Protein AF-A0A068UQM4-F1 (afdb_monomer_lite)

Sequence (85 aa):
MKNQLFTKTLNPGDVFVFPEGLIHFQFNFGKTNAVAFSAFGSQNPGVITIANAVFGSDPLISADVLAKAFQVDKKVIYLLEAQFS

Radius of gyration: 16.8 Å; chains: 1; bounding box: 33×33×38 Å

Structure (mmCIF, N/CA/C/O backbone):
data_AF-A0A068UQM4-F1
#
_entry.id   AF-A0A068UQM4-F1
#
loop_
_atom_site.group_PDB
_atom_site.id
_atom_site.type_symbol
_atom_site.label_atom_id
_atom_site.label_alt_id
_atom_site.label_comp_id
_atom_site.label_asym_id
_atom_site.label_entity_id
_atom_site.label_seq_id
_atom_site.pdbx_PDB_ins_code
_atom_site.Cartn_x
_atom_site.Cartn_y
_atom_site.Cartn_z
_atom_site.occupancy
_atom_site.B_iso_or_equiv
_atom_site.auth_seq_id
_atom_site.auth_comp_id
_atom_site.auth_asym_id
_atom_site.auth_atom_id
_atom_site.pdbx_PDB_model_num
ATOM 1 N N . MET A 1 1 ? -17.615 9.203 -9.940 1.00 57.38 1 MET A N 1
ATOM 2 C CA . MET A 1 1 ? -16.152 8.987 -10.010 1.00 57.38 1 MET A CA 1
ATOM 3 C C . MET A 1 1 ? -15.904 7.492 -10.141 1.00 57.38 1 MET A C 1
ATOM 5 O O . MET A 1 1 ? -16.581 6.739 -9.454 1.00 57.38 1 MET A O 1
ATOM 9 N N . LYS A 1 2 ? -15.042 7.051 -11.066 1.00 87.19 2 LYS A N 1
ATOM 10 C CA . LYS A 1 2 ? -14.759 5.626 -11.307 1.00 87.19 2 LYS A CA 1
ATOM 11 C C . LYS A 1 2 ? -13.367 5.306 -10.769 1.00 87.19 2 LYS A C 1
ATOM 13 O O . LYS A 1 2 ? -12.403 5.912 -11.219 1.00 87.19 2 LYS A O 1
ATOM 18 N N . ASN A 1 3 ? -13.269 4.348 -9.851 1.00 93.56 3 ASN A N 1
ATOM 19 C CA . ASN A 1 3 ? -11.984 3.820 -9.394 1.00 93.56 3 ASN A CA 1
ATOM 20 C C . ASN A 1 3 ? -11.463 2.862 -10.471 1.00 93.56 3 ASN A C 1
ATOM 22 O O . ASN A 1 3 ? -11.972 1.749 -10.610 1.00 93.56 3 ASN A O 1
ATOM 26 N N . GLN A 1 4 ? -10.51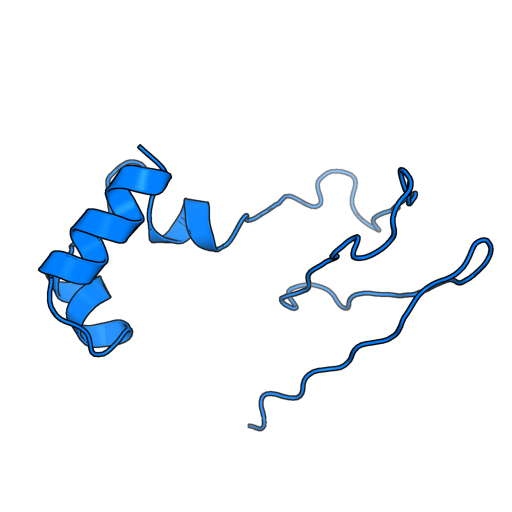9 3.324 -11.293 1.00 95.62 4 GLN A N 1
ATOM 27 C CA . GLN A 1 4 ? -9.950 2.539 -12.386 1.00 95.62 4 GLN A CA 1
ATOM 28 C C . GLN A 1 4 ? -8.554 2.041 -12.018 1.00 95.62 4 GLN A C 1
ATOM 30 O O . GLN A 1 4 ? -7.677 2.825 -11.671 1.00 95.62 4 GLN A O 1
ATOM 35 N N . LEU A 1 5 ? -8.358 0.730 -12.138 1.00 96.50 5 LEU A N 1
ATOM 36 C CA . LEU A 1 5 ? -7.069 0.081 -11.952 1.00 96.50 5 LEU A CA 1
ATOM 37 C C . LEU A 1 5 ? -6.303 0.033 -13.281 1.00 96.50 5 LEU A C 1
ATOM 39 O O . LEU A 1 5 ? -6.841 -0.420 -14.292 1.00 96.50 5 LEU A O 1
ATOM 43 N N . PHE A 1 6 ? -5.039 0.455 -13.253 1.00 96.44 6 PHE A N 1
ATOM 44 C CA . PHE A 1 6 ? -4.081 0.285 -14.344 1.00 96.44 6 PHE A CA 1
ATOM 45 C C . PHE A 1 6 ? -2.950 -0.628 -13.872 1.00 96.44 6 PHE A C 1
ATOM 47 O O . PHE A 1 6 ? -2.296 -0.339 -12.873 1.00 96.44 6 PHE A O 1
ATOM 54 N N . THR A 1 7 ? -2.715 -1.728 -14.586 1.00 97.00 7 THR A N 1
ATOM 55 C CA . THR A 1 7 ? -1.681 -2.718 -14.244 1.00 97.00 7 THR A CA 1
ATOM 56 C C . THR A 1 7 ? -0.936 -3.170 -15.486 1.00 97.00 7 THR A C 1
ATOM 58 O O . THR A 1 7 ? -1.546 -3.371 -16.537 1.00 97.00 7 THR A O 1
ATOM 61 N N . LYS A 1 8 ? 0.374 -3.389 -15.351 1.00 96.44 8 LYS A N 1
ATOM 62 C CA . LYS A 1 8 ? 1.230 -3.928 -16.409 1.00 96.44 8 LYS A CA 1
ATOM 63 C C . LYS A 1 8 ? 2.363 -4.751 -15.796 1.00 96.44 8 LYS A C 1
ATOM 65 O O . LYS A 1 8 ? 2.911 -4.370 -14.767 1.00 96.44 8 LYS A O 1
ATOM 70 N N . THR A 1 9 ? 2.731 -5.853 -16.446 1.00 96.81 9 THR A N 1
ATOM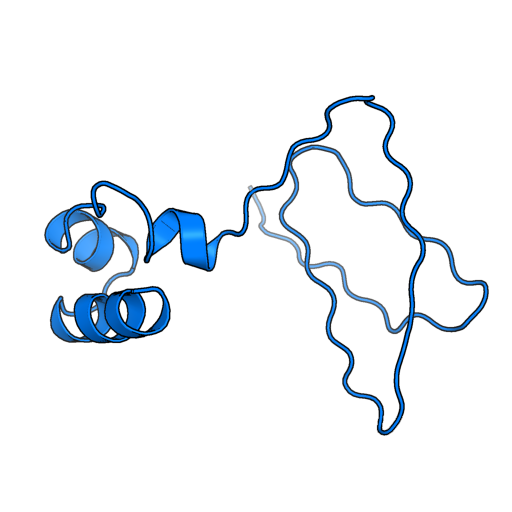 71 C CA . THR A 1 9 ? 3.988 -6.555 -16.160 1.00 96.81 9 THR A CA 1
ATOM 72 C C . THR A 1 9 ? 5.146 -5.751 -16.741 1.00 96.81 9 THR A C 1
ATOM 74 O O . THR A 1 9 ? 5.167 -5.492 -17.943 1.00 96.81 9 THR A O 1
ATOM 77 N N . LEU A 1 10 ? 6.080 -5.347 -15.883 1.00 96.75 10 LEU A N 1
ATOM 78 C CA . LEU A 1 10 ? 7.247 -4.554 -16.261 1.00 96.75 10 LEU A CA 1
ATOM 79 C C . LEU A 1 10 ? 8.466 -5.455 -16.456 1.00 96.75 10 LEU A C 1
ATOM 81 O O . LEU A 1 10 ? 8.703 -6.359 -15.654 1.00 96.75 10 LEU A O 1
ATOM 85 N N . ASN A 1 11 ? 9.239 -5.177 -17.500 1.00 95.56 11 ASN A N 1
ATOM 86 C CA . ASN A 1 11 ? 10.496 -5.848 -17.818 1.00 95.56 11 ASN A CA 1
ATOM 87 C C . ASN A 1 11 ? 11.677 -4.869 -17.695 1.00 95.56 11 ASN A C 1
ATOM 89 O O . ASN A 1 11 ? 11.468 -3.653 -17.668 1.00 95.56 11 ASN A O 1
ATOM 93 N N . PRO A 1 12 ? 12.929 -5.361 -17.634 1.00 96.62 12 PRO A N 1
ATOM 94 C CA . PRO A 1 12 ? 14.100 -4.490 -17.634 1.00 96.62 12 PRO A CA 1
ATOM 95 C C . PRO A 1 12 ? 14.075 -3.496 -18.806 1.00 96.62 12 PRO A C 1
ATOM 97 O O . PRO A 1 12 ? 13.940 -3.896 -19.959 1.00 96.62 12 PRO A O 1
ATOM 100 N N . GLY A 1 13 ? 14.204 -2.205 -18.495 1.00 97.06 13 GLY A N 1
ATOM 101 C CA . GLY A 1 13 ? 14.148 -1.107 -19.468 1.00 97.06 13 GLY A CA 1
ATOM 102 C C . GLY A 1 13 ? 12.777 -0.437 -19.616 1.00 97.06 13 GLY A C 1
ATOM 103 O O . GLY A 1 13 ? 12.717 0.669 -20.152 1.00 97.06 13 GLY A O 1
ATOM 104 N N . ASP A 1 14 ? 11.694 -1.040 -19.112 1.00 97.81 14 ASP A N 1
ATOM 105 C CA . ASP A 1 14 ? 10.384 -0.384 -19.083 1.00 97.81 14 ASP A CA 1
ATOM 106 C C . ASP A 1 14 ? 10.373 0.798 -18.099 1.00 97.81 14 ASP A C 1
ATOM 108 O O . ASP A 1 14 ? 10.934 0.734 -17.003 1.00 97.81 14 ASP A O 1
ATOM 112 N N . VAL A 1 15 ? 9.663 1.864 -18.475 1.00 96.12 15 VAL A N 1
ATOM 113 C CA . VAL A 1 15 ? 9.439 3.055 -17.645 1.00 96.12 15 VAL A CA 1
ATOM 114 C C . VAL A 1 15 ? 7.942 3.246 -17.421 1.00 96.12 15 VAL A C 1
ATOM 116 O O . VAL A 1 15 ? 7.119 2.965 -18.295 1.00 96.12 15 VAL A O 1
ATOM 119 N N . PHE A 1 16 ? 7.583 3.727 -16.237 1.00 95.31 16 PHE A N 1
ATOM 120 C CA . PHE A 1 16 ? 6.210 4.003 -15.829 1.00 95.31 16 PHE A CA 1
ATOM 121 C C . PHE A 1 16 ? 6.172 5.226 -14.905 1.00 95.31 16 PHE A C 1
ATOM 123 O O . PHE A 1 16 ? 7.202 5.663 -14.395 1.00 95.31 16 PHE A O 1
ATOM 130 N N . VAL A 1 17 ? 4.977 5.782 -14.698 1.00 96.06 17 VAL A N 1
ATOM 131 C CA . VAL A 1 17 ? 4.747 6.954 -13.845 1.00 96.06 17 VAL A CA 1
ATOM 132 C C . VAL A 1 17 ? 3.532 6.697 -12.966 1.00 96.06 17 VAL A C 1
ATOM 134 O O . VAL A 1 17 ? 2.500 6.236 -13.455 1.00 96.06 17 VAL A O 1
ATOM 137 N N . PHE A 1 18 ? 3.643 7.050 -11.688 1.00 95.31 18 PHE A N 1
ATOM 138 C CA . PHE A 1 18 ? 2.486 7.234 -10.820 1.00 95.31 18 PHE A CA 1
ATOM 139 C C . PHE A 1 18 ? 2.205 8.728 -10.682 1.00 95.31 18 PHE A C 1
ATOM 141 O O . PHE A 1 18 ? 3.093 9.467 -10.253 1.00 95.31 18 PHE A O 1
ATOM 148 N N . PRO A 1 19 ? 1.001 9.191 -11.051 1.00 95.31 19 PRO A N 1
ATOM 149 C CA . PRO A 1 19 ? 0.579 10.546 -10.733 1.00 95.31 19 PRO A CA 1
ATOM 150 C C . PRO A 1 19 ? 0.586 10.788 -9.217 1.00 95.31 19 PRO A C 1
ATOM 152 O O . PRO A 1 19 ? 0.326 9.875 -8.430 1.00 95.31 19 PRO A O 1
ATOM 155 N N . GLU A 1 20 ? 0.876 12.025 -8.818 1.00 95.06 20 GLU A N 1
ATOM 156 C CA . GLU A 1 20 ? 0.958 12.419 -7.412 1.00 95.06 20 GLU A CA 1
ATOM 157 C C . GLU A 1 20 ? -0.345 12.115 -6.656 1.00 95.06 20 GLU A C 1
ATOM 159 O O . GLU A 1 20 ? -1.448 12.334 -7.160 1.00 95.06 20 GLU A O 1
ATOM 164 N N . GLY A 1 21 ? -0.211 11.576 -5.441 1.00 94.25 21 GLY A N 1
ATOM 165 C CA . GLY A 1 21 ? -1.337 11.264 -4.558 1.00 94.25 21 GLY A CA 1
ATOM 166 C C . GLY A 1 21 ? -2.144 10.016 -4.934 1.00 94.25 21 GLY A C 1
ATOM 167 O O . GLY A 1 21 ? -3.037 9.635 -4.177 1.00 94.25 21 GLY A O 1
ATOM 168 N N . LEU A 1 22 ? -1.850 9.347 -6.057 1.00 95.88 22 LEU A N 1
ATOM 169 C CA . LEU A 1 22 ? -2.551 8.118 -6.426 1.00 95.88 22 LEU A CA 1
ATOM 170 C C . LEU A 1 22 ? -1.973 6.885 -5.725 1.00 95.88 22 LEU A C 1
ATOM 172 O O . LEU A 1 22 ? -0.761 6.655 -5.683 1.00 95.88 22 LEU A O 1
ATOM 176 N N . ILE A 1 23 ? -2.886 6.047 -5.233 1.00 96.56 23 ILE A N 1
ATOM 177 C CA . ILE A 1 23 ? -2.568 4.738 -4.666 1.00 96.56 23 ILE A CA 1
ATOM 178 C C . ILE A 1 23 ? -1.982 3.851 -5.763 1.00 96.56 23 ILE A C 1
ATOM 180 O O . ILE A 1 23 ? -2.575 3.693 -6.832 1.00 96.56 23 ILE A O 1
ATOM 184 N N . HIS A 1 24 ? -0.840 3.237 -5.476 1.00 97.00 24 HIS A N 1
ATOM 185 C CA . HIS A 1 24 ? -0.174 2.308 -6.376 1.00 97.00 24 HIS A CA 1
ATOM 186 C C . HIS A 1 24 ? 0.509 1.179 -5.599 1.00 97.00 24 HIS A C 1
ATOM 188 O O . HIS A 1 24 ? 0.656 1.248 -4.380 1.00 97.00 24 HIS A O 1
ATOM 194 N N . PHE A 1 25 ? 0.908 0.124 -6.309 1.00 97.00 25 PHE A N 1
ATOM 195 C CA . PHE A 1 25 ? 1.600 -1.027 -5.736 1.00 97.00 25 PHE A CA 1
ATOM 196 C C . PHE A 1 25 ? 2.555 -1.648 -6.756 1.00 97.00 25 PHE A C 1
ATOM 198 O O . PHE A 1 25 ? 2.413 -1.461 -7.966 1.00 97.00 25 PHE A O 1
ATOM 205 N N . GLN A 1 26 ? 3.506 -2.431 -6.258 1.00 97.00 26 GLN A N 1
ATOM 206 C CA . GLN A 1 26 ? 4.347 -3.317 -7.053 1.00 97.00 26 GLN A CA 1
ATOM 207 C C . GLN A 1 26 ? 4.302 -4.713 -6.433 1.00 97.00 26 GLN A C 1
ATOM 209 O O . GLN A 1 26 ? 4.242 -4.857 -5.214 1.00 97.00 26 GLN A O 1
ATOM 214 N N . PHE A 1 27 ? 4.329 -5.749 -7.270 1.00 97.19 27 PHE A N 1
ATOM 215 C CA . PHE A 1 27 ? 4.326 -7.136 -6.817 1.00 97.19 27 PHE A CA 1
ATOM 216 C C . PHE A 1 27 ? 5.261 -7.974 -7.690 1.00 97.19 27 PHE A C 1
ATOM 218 O O . PHE A 1 27 ? 5.064 -8.068 -8.902 1.00 97.19 27 PHE A O 1
ATOM 225 N N . ASN A 1 28 ? 6.279 -8.581 -7.075 1.00 97.38 28 ASN A N 1
ATOM 226 C CA . ASN A 1 28 ? 7.148 -9.533 -7.755 1.00 97.38 28 ASN A CA 1
ATOM 227 C C . ASN A 1 28 ? 6.524 -10.933 -7.691 1.00 97.38 28 ASN A C 1
ATOM 229 O O . ASN A 1 28 ? 6.649 -11.626 -6.686 1.00 97.38 28 ASN A O 1
ATOM 233 N N . PHE A 1 29 ? 5.865 -11.344 -8.773 1.00 95.75 29 PHE A N 1
ATOM 234 C CA . PHE A 1 29 ? 5.337 -12.703 -8.939 1.00 95.75 29 PHE A CA 1
ATOM 235 C C . PHE A 1 29 ? 6.320 -13.648 -9.658 1.00 95.75 29 PHE A C 1
ATOM 237 O O . PHE A 1 29 ? 5.979 -14.795 -9.953 1.00 95.75 29 PHE A O 1
ATOM 244 N N . GLY A 1 30 ? 7.521 -13.164 -9.993 1.00 94.69 30 GLY A N 1
ATOM 245 C CA . GLY A 1 30 ? 8.577 -13.947 -10.625 1.00 94.69 30 GLY A CA 1
ATOM 246 C C . GLY A 1 30 ? 9.282 -14.886 -9.644 1.00 94.69 30 GLY A C 1
ATOM 247 O O . GLY A 1 30 ? 9.143 -14.785 -8.430 1.00 94.69 30 GLY A O 1
ATOM 248 N N . LYS A 1 31 ? 10.080 -15.814 -10.183 1.00 96.94 31 LYS A N 1
ATOM 249 C CA . LYS A 1 31 ? 10.858 -16.781 -9.381 1.00 96.94 31 LYS A CA 1
ATOM 250 C C . LYS A 1 31 ? 12.204 -16.235 -8.895 1.00 96.94 31 LYS A C 1
ATOM 252 O O . LYS A 1 31 ? 12.908 -16.916 -8.158 1.00 96.94 31 LYS A O 1
ATOM 257 N N . THR A 1 32 ? 12.586 -15.048 -9.353 1.00 96.44 32 THR A N 1
ATOM 258 C CA . THR A 1 32 ? 13.884 -14.423 -9.083 1.00 96.44 32 THR A CA 1
ATOM 259 C C . THR A 1 32 ? 13.694 -13.035 -8.489 1.00 96.44 32 THR A C 1
ATOM 261 O O . THR A 1 32 ? 12.632 -12.425 -8.624 1.00 96.44 32 THR A O 1
ATOM 264 N N . ASN A 1 33 ? 14.743 -12.512 -7.857 1.00 96.88 33 ASN A N 1
ATOM 265 C CA . ASN A 1 33 ? 14.740 -11.148 -7.338 1.00 96.88 33 ASN A CA 1
ATOM 266 C C . ASN A 1 33 ? 14.566 -10.133 -8.478 1.00 96.88 33 ASN A C 1
ATOM 268 O O . ASN A 1 33 ? 15.135 -10.296 -9.557 1.00 96.88 33 ASN A O 1
ATOM 272 N N . ALA A 1 34 ? 13.794 -9.082 -8.208 1.00 96.81 34 ALA A N 1
ATOM 273 C CA . ALA A 1 34 ? 13.578 -7.953 -9.102 1.00 96.81 34 ALA A CA 1
ATOM 274 C C . ALA A 1 34 ? 13.953 -6.657 -8.375 1.00 96.81 34 ALA A C 1
ATOM 276 O O . ALA A 1 34 ? 13.757 -6.542 -7.165 1.00 96.81 34 ALA A O 1
ATOM 277 N N . VAL A 1 35 ? 14.489 -5.689 -9.117 1.00 96.50 35 VAL A N 1
ATOM 278 C CA . VAL A 1 35 ? 14.873 -4.367 -8.607 1.00 96.50 35 VAL A CA 1
ATOM 279 C C . VAL A 1 35 ? 14.310 -3.312 -9.549 1.00 96.50 35 VAL A C 1
ATOM 281 O O . VAL A 1 35 ? 14.378 -3.467 -10.767 1.00 96.50 35 VAL A O 1
ATOM 284 N N . ALA A 1 36 ? 13.766 -2.240 -8.979 1.00 96.00 36 ALA A N 1
ATOM 285 C CA . ALA A 1 36 ? 13.334 -1.055 -9.704 1.00 96.00 36 ALA A CA 1
ATOM 286 C C . ALA A 1 36 ? 13.990 0.181 -9.082 1.00 96.00 36 ALA A C 1
ATOM 288 O O . ALA A 1 36 ? 14.178 0.244 -7.868 1.00 96.00 36 ALA A O 1
ATOM 289 N N . PHE A 1 37 ? 14.316 1.163 -9.918 1.00 97.06 37 PHE A N 1
ATOM 290 C CA . PHE A 1 37 ? 14.814 2.462 -9.480 1.00 97.06 37 PHE A CA 1
ATOM 291 C C . PHE A 1 37 ? 13.699 3.492 -9.642 1.00 97.06 37 PHE A C 1
ATOM 293 O O . PHE A 1 37 ? 13.078 3.572 -10.701 1.00 97.06 37 PHE A O 1
ATOM 300 N N . SER A 1 38 ? 13.445 4.273 -8.596 1.00 95.38 38 SER A N 1
ATOM 301 C CA . SER A 1 38 ? 12.434 5.331 -8.587 1.00 95.38 38 SER A CA 1
ATOM 302 C C . SER A 1 38 ? 13.080 6.695 -8.378 1.00 95.38 38 SER A C 1
ATOM 304 O O . SER A 1 38 ? 14.012 6.824 -7.585 1.00 95.38 38 SER A O 1
ATOM 306 N N . ALA A 1 39 ? 12.534 7.715 -9.031 1.00 96.44 39 ALA A N 1
ATOM 307 C CA . ALA A 1 39 ? 12.871 9.113 -8.805 1.00 96.44 39 ALA A CA 1
ATOM 308 C C . ALA A 1 39 ? 11.594 9.906 -8.514 1.00 96.44 39 ALA A C 1
ATOM 310 O O . ALA A 1 39 ? 10.516 9.559 -8.998 1.00 96.44 39 ALA A O 1
ATOM 311 N N . PHE A 1 40 ? 11.728 10.976 -7.735 1.00 96.75 40 PHE A N 1
ATOM 312 C CA . PHE A 1 40 ? 10.616 11.823 -7.319 1.00 96.75 40 PHE A CA 1
ATOM 313 C C . PHE A 1 40 ? 10.913 13.279 -7.671 1.00 96.75 40 PHE A C 1
ATOM 315 O O . PHE A 1 40 ? 12.062 13.712 -7.622 1.00 96.75 40 PHE A O 1
ATOM 322 N N . GLY A 1 41 ? 9.869 14.047 -7.991 1.00 95.62 41 GLY A N 1
ATOM 323 C CA . GLY A 1 41 ? 9.978 15.486 -8.268 1.00 95.62 4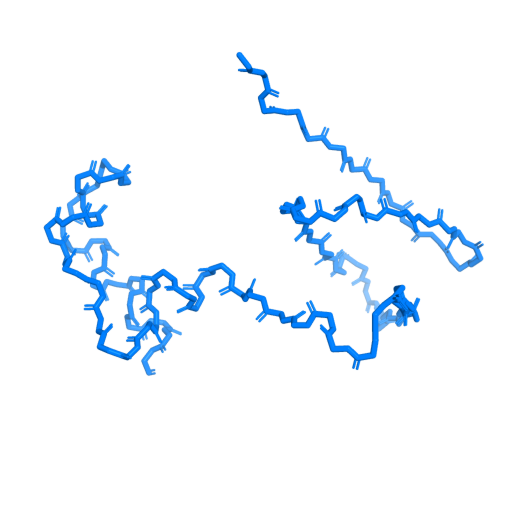1 GLY A CA 1
ATOM 324 C C . GLY A 1 41 ? 10.151 16.363 -7.020 1.00 95.62 41 GL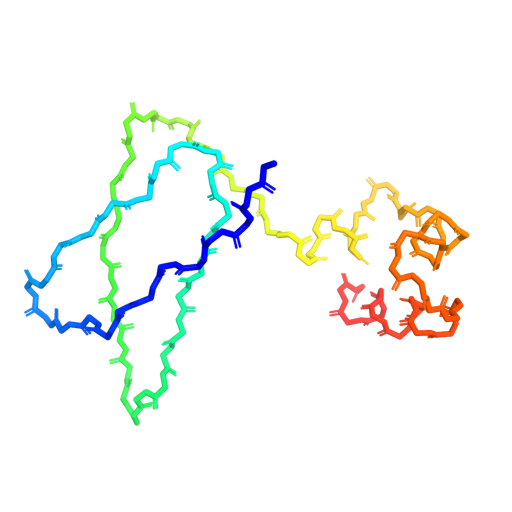Y A C 1
ATOM 325 O O . GLY A 1 41 ? 10.209 17.581 -7.139 1.00 95.62 41 GLY A O 1
ATOM 326 N N . SER A 1 42 ? 10.216 15.760 -5.830 1.00 96.62 42 SER A N 1
ATOM 327 C CA . SER A 1 42 ? 10.371 16.437 -4.541 1.00 96.62 42 SER A CA 1
ATOM 328 C C . SER A 1 42 ? 11.551 15.845 -3.779 1.00 96.62 42 SER A C 1
ATOM 330 O O . SER A 1 42 ? 11.747 14.631 -3.779 1.00 96.62 42 SER A O 1
ATOM 332 N N . GLN A 1 43 ? 12.296 16.698 -3.071 1.00 96.81 43 GLN A N 1
ATOM 333 C CA . GLN A 1 43 ? 13.327 16.276 -2.114 1.00 96.81 43 GLN A CA 1
ATOM 334 C C . GLN A 1 43 ? 12.743 15.573 -0.877 1.00 96.81 43 GLN A C 1
ATOM 336 O O . GLN A 1 43 ? 13.463 14.892 -0.154 1.00 96.81 43 GLN A O 1
ATOM 341 N N . ASN A 1 44 ? 11.447 15.763 -0.618 1.00 96.31 44 ASN A N 1
ATOM 342 C CA . ASN A 1 44 ? 10.717 15.132 0.473 1.00 96.31 44 ASN A CA 1
ATOM 343 C C . ASN A 1 44 ? 9.366 14.614 -0.050 1.00 96.31 44 ASN A C 1
ATOM 345 O O . ASN A 1 44 ? 8.339 15.261 0.159 1.00 96.31 44 ASN A O 1
ATOM 349 N N . PRO A 1 45 ? 9.353 13.498 -0.796 1.00 95.12 45 PRO A N 1
ATOM 350 C CA . PRO A 1 45 ? 8.122 12.972 -1.382 1.00 95.12 45 PRO A CA 1
ATOM 351 C C . PRO A 1 45 ? 7.173 12.372 -0.335 1.00 95.12 45 PRO A C 1
ATOM 353 O O . PRO A 1 45 ? 5.974 12.284 -0.584 1.00 95.12 45 PRO A O 1
ATOM 356 N N . GLY A 1 46 ? 7.697 11.973 0.832 1.00 95.12 46 GLY A N 1
ATOM 357 C CA . GLY A 1 46 ? 6.954 11.206 1.830 1.00 95.12 46 GLY A CA 1
ATOM 358 C C . GLY A 1 46 ? 6.552 9.813 1.328 1.00 95.12 46 GLY A C 1
ATOM 359 O O . GLY A 1 46 ? 6.621 9.504 0.139 1.00 95.12 46 GLY A O 1
ATOM 360 N N . VAL A 1 47 ? 6.142 8.940 2.248 1.00 95.12 47 VAL A N 1
ATOM 361 C CA . VAL A 1 47 ? 5.568 7.626 1.922 1.00 95.12 47 VAL A CA 1
ATOM 362 C C . VAL A 1 47 ? 4.465 7.319 2.927 1.00 95.12 47 VAL A C 1
ATOM 364 O O . VAL A 1 47 ? 4.671 7.452 4.131 1.00 95.12 47 VAL A O 1
ATOM 367 N N . ILE A 1 48 ? 3.305 6.884 2.433 1.00 96.00 48 ILE A N 1
ATOM 368 C CA . ILE A 1 48 ? 2.202 6.390 3.262 1.00 96.00 48 ILE A CA 1
ATOM 369 C C . ILE A 1 48 ? 1.931 4.938 2.876 1.00 96.00 48 ILE A C 1
ATOM 371 O O . ILE A 1 48 ? 1.321 4.653 1.845 1.00 96.00 48 ILE A O 1
ATOM 375 N N . THR A 1 49 ? 2.363 4.006 3.721 1.00 96.50 49 THR A N 1
ATOM 376 C CA . THR A 1 49 ? 2.023 2.588 3.572 1.00 96.50 49 THR A CA 1
ATOM 377 C C . THR A 1 49 ? 0.604 2.369 4.083 1.00 96.50 49 THR A C 1
ATOM 379 O O . THR A 1 49 ? 0.392 2.328 5.291 1.00 96.50 49 THR A O 1
ATOM 382 N N . ILE A 1 50 ? -0.368 2.228 3.177 1.00 96.75 50 ILE A N 1
ATOM 383 C CA . ILE A 1 50 ? -1.808 2.259 3.502 1.00 96.75 50 ILE A CA 1
ATOM 384 C C . ILE A 1 50 ? -2.180 1.292 4.625 1.00 96.75 50 ILE A C 1
ATOM 386 O O . ILE A 1 50 ? -2.813 1.703 5.588 1.00 96.75 50 ILE A O 1
ATOM 390 N N . ALA A 1 51 ? -1.778 0.023 4.527 1.00 96.81 51 ALA A N 1
ATOM 391 C CA . ALA A 1 51 ? -2.159 -0.970 5.527 1.00 96.81 51 ALA A CA 1
ATOM 392 C C . ALA A 1 51 ? -1.611 -0.620 6.922 1.00 96.81 51 ALA A C 1
ATOM 394 O O . ALA A 1 51 ? -2.357 -0.660 7.891 1.00 96.81 51 ALA A O 1
ATOM 395 N N . ASN A 1 52 ? -0.358 -0.163 7.005 1.00 97.00 52 ASN A N 1
ATOM 396 C CA . ASN A 1 52 ? 0.234 0.292 8.261 1.00 97.00 52 ASN A CA 1
ATOM 397 C C . ASN A 1 52 ? -0.422 1.583 8.775 1.00 97.00 52 ASN A C 1
ATOM 399 O O . ASN A 1 52 ? -0.683 1.715 9.960 1.00 97.00 52 ASN A O 1
ATOM 403 N N . ALA A 1 53 ? -0.734 2.529 7.888 1.00 97.06 53 ALA A N 1
ATOM 404 C CA . ALA A 1 53 ? -1.395 3.778 8.261 1.00 97.06 53 ALA A CA 1
ATOM 405 C C . ALA A 1 53 ? -2.830 3.565 8.777 1.00 97.06 53 ALA A C 1
ATOM 407 O O . ALA A 1 53 ? -3.320 4.380 9.552 1.00 97.06 53 ALA A O 1
ATOM 408 N N . VAL A 1 54 ? -3.506 2.498 8.337 1.00 97.75 54 VAL A N 1
ATOM 409 C CA . VAL A 1 54 ? -4.881 2.170 8.742 1.00 97.75 54 VAL A CA 1
ATOM 410 C C . VAL A 1 54 ? -4.922 1.244 9.960 1.00 97.75 54 VAL A C 1
ATOM 412 O O . VAL A 1 54 ? -5.748 1.461 10.839 1.00 97.75 54 VAL A O 1
ATOM 415 N N . PHE A 1 55 ? -4.067 0.218 10.010 1.00 98.00 55 PHE A N 1
ATOM 416 C CA . PHE A 1 55 ? -4.138 -0.858 11.011 1.00 98.00 55 PHE A CA 1
ATOM 417 C C . PHE A 1 55 ? -2.970 -0.874 12.010 1.00 98.00 55 PHE A C 1
ATOM 419 O O . PHE A 1 55 ? -3.023 -1.621 12.976 1.00 98.00 55 PHE A O 1
ATOM 426 N N . GLY A 1 56 ? -1.923 -0.074 11.800 1.00 97.25 56 GLY A N 1
ATOM 427 C CA . GLY A 1 56 ? -0.742 0.022 12.673 1.00 97.25 56 GLY A CA 1
ATOM 428 C C . GLY A 1 56 ? -0.407 1.465 13.054 1.00 97.25 56 GLY A C 1
ATOM 429 O O . GLY A 1 56 ? 0.759 1.805 13.248 1.00 97.25 56 GLY A O 1
ATOM 430 N N . SER A 1 57 ? -1.406 2.354 13.070 1.00 96.94 57 SER A N 1
ATOM 431 C CA . SER A 1 57 ? -1.212 3.743 13.486 1.00 96.94 57 SER A CA 1
ATOM 432 C C . SER A 1 57 ? -0.975 3.843 14.994 1.00 96.94 57 SER A C 1
ATOM 434 O O . SER A 1 57 ? -1.493 3.038 15.764 1.00 96.94 57 SER A O 1
ATOM 436 N N . ASP A 1 58 ? -0.259 4.882 15.423 1.00 95.12 58 ASP A N 1
ATOM 437 C CA . ASP A 1 58 ? -0.083 5.210 16.839 1.0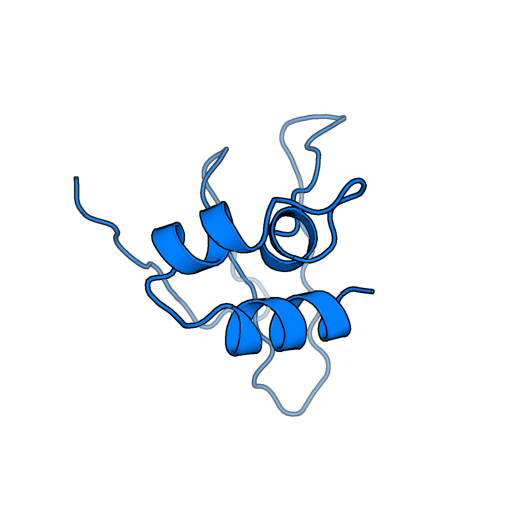0 95.12 58 ASP A CA 1
ATOM 438 C C . ASP A 1 58 ? -0.607 6.634 17.126 1.00 95.12 58 ASP A C 1
ATOM 440 O O . ASP A 1 58 ? -0.019 7.606 16.637 1.00 95.12 58 ASP A O 1
ATOM 444 N N . PRO A 1 59 ? -1.729 6.792 17.858 1.00 96.25 59 PRO A N 1
ATOM 445 C CA . PRO A 1 59 ? -2.582 5.728 18.401 1.00 96.25 59 PRO A CA 1
ATOM 446 C C . PRO A 1 59 ? -3.390 4.995 17.313 1.00 96.25 59 PRO A C 1
ATOM 448 O O . PRO A 1 59 ? -3.592 5.508 16.207 1.00 96.25 59 PRO A O 1
ATOM 451 N N . LEU A 1 60 ? -3.903 3.804 17.643 1.00 97.31 60 LEU A N 1
ATOM 452 C CA . LEU A 1 60 ? -4.774 3.032 16.749 1.00 97.31 60 LEU A CA 1
ATOM 453 C C . LEU A 1 60 ? -6.062 3.798 16.414 1.00 97.31 60 LEU A C 1
ATOM 455 O O . LEU A 1 60 ? -6.668 4.454 17.270 1.00 97.31 60 LEU A O 1
ATOM 459 N N . ILE A 1 61 ? -6.518 3.669 15.167 1.00 98.12 61 ILE A N 1
ATOM 460 C CA . ILE A 1 61 ? -7.853 4.120 14.769 1.00 98.12 61 ILE A CA 1
ATOM 461 C C . ILE A 1 61 ? -8.890 3.258 15.498 1.00 98.12 61 ILE A C 1
ATOM 463 O O . ILE A 1 61 ? -8.733 2.053 15.643 1.00 98.12 61 ILE A O 1
ATOM 467 N N . SER A 1 62 ? -9.988 3.866 15.951 1.00 98.38 62 SER A N 1
ATOM 468 C CA . SER A 1 62 ? -11.058 3.128 16.627 1.00 98.38 62 SER A CA 1
ATOM 469 C C . SER A 1 62 ? -11.560 1.944 15.790 1.00 98.38 62 SER A C 1
ATOM 471 O O . SER A 1 62 ? -12.039 2.117 14.665 1.00 98.38 62 SER A O 1
ATOM 473 N N . ALA A 1 63 ? -11.558 0.752 16.392 1.00 98.19 63 ALA A N 1
ATOM 474 C CA . ALA A 1 63 ? -12.088 -0.454 15.766 1.00 98.19 63 ALA A CA 1
ATOM 475 C C . ALA A 1 63 ? -13.575 -0.331 15.383 1.00 98.19 63 ALA A C 1
ATOM 477 O O . ALA A 1 63 ? -14.010 -0.980 14.437 1.00 98.19 63 ALA A O 1
ATOM 478 N N . ASP A 1 64 ? -14.362 0.515 16.064 1.00 98.50 64 ASP A N 1
ATOM 479 C CA . ASP A 1 64 ? -15.741 0.839 15.663 1.00 98.50 64 ASP A CA 1
ATOM 480 C C . ASP A 1 64 ? -15.794 1.558 14.311 1.00 98.50 64 ASP A C 1
ATOM 482 O O . ASP A 1 64 ? -16.607 1.215 13.447 1.00 98.50 64 ASP A O 1
ATOM 486 N N . VAL A 1 65 ? -14.905 2.535 14.113 1.00 98.56 65 VAL A N 1
ATOM 487 C CA . VAL A 1 65 ? -14.803 3.303 12.866 1.00 98.56 65 VAL A CA 1
ATOM 488 C C . VAL A 1 65 ? -14.352 2.392 11.730 1.00 98.56 65 VAL A C 1
ATOM 490 O O . VAL A 1 65 ? -14.988 2.377 10.676 1.00 98.56 65 VAL A O 1
ATOM 493 N N . LEU A 1 66 ? -13.303 1.597 11.950 1.00 98.44 66 LEU A N 1
ATOM 494 C CA . LEU A 1 66 ? -12.789 0.674 10.938 1.00 98.44 66 LEU A CA 1
ATOM 495 C C . LEU A 1 66 ? -13.805 -0.425 10.602 1.00 98.44 66 LEU A C 1
ATOM 497 O O . LEU A 1 66 ? -14.073 -0.659 9.426 1.00 98.44 66 LEU A O 1
ATOM 501 N N . ALA A 1 67 ? -14.451 -1.040 11.596 1.00 98.62 67 ALA A N 1
ATOM 502 C CA . ALA A 1 67 ? -15.491 -2.044 11.360 1.00 98.62 67 ALA A CA 1
ATOM 503 C C . ALA A 1 67 ? -16.632 -1.476 10.503 1.00 98.62 67 ALA A C 1
ATOM 505 O O . ALA A 1 67 ? -17.077 -2.109 9.542 1.00 98.62 67 ALA A O 1
ATOM 506 N N . LYS A 1 68 ? -17.060 -0.237 10.786 1.00 98.62 68 LYS A N 1
ATOM 507 C CA . LYS A 1 68 ? -18.092 0.439 9.995 1.00 98.62 68 LYS A CA 1
ATOM 508 C C . LYS A 1 68 ? -17.624 0.774 8.576 1.00 98.62 68 LYS A C 1
ATOM 510 O O . LYS A 1 68 ? -18.394 0.577 7.638 1.00 98.62 68 LYS A O 1
ATOM 515 N N . ALA A 1 69 ? -16.401 1.279 8.418 1.00 98.38 69 ALA A N 1
ATOM 516 C CA . ALA A 1 69 ? -15.850 1.693 7.128 1.00 98.38 69 ALA A CA 1
ATOM 517 C C . ALA A 1 69 ? -15.602 0.501 6.191 1.00 98.38 69 ALA A C 1
ATOM 519 O O . ALA A 1 69 ? -15.950 0.559 5.012 1.00 98.38 69 ALA A O 1
ATOM 520 N N . PHE A 1 70 ? -15.047 -0.587 6.729 1.00 97.88 70 PHE A N 1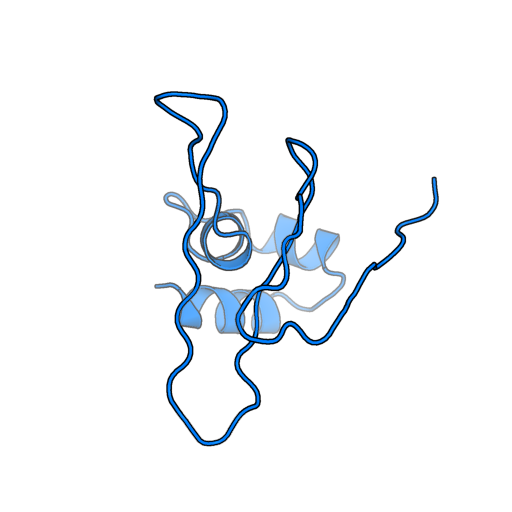
ATOM 521 C CA . PHE A 1 70 ? -14.734 -1.806 5.982 1.00 97.88 70 PHE A CA 1
ATOM 522 C C . PHE A 1 70 ? -15.908 -2.791 5.899 1.00 97.88 70 PHE A C 1
ATOM 524 O O . PHE A 1 70 ? -15.823 -3.758 5.149 1.00 97.88 70 PHE A O 1
ATOM 531 N N . GLN A 1 71 ? -17.010 -2.530 6.613 1.00 98.44 71 GLN A N 1
ATOM 532 C CA . GLN A 1 71 ? -18.223 -3.360 6.630 1.00 98.44 71 GLN A CA 1
ATOM 533 C C . GLN A 1 71 ? -17.954 -4.801 7.092 1.00 98.44 71 GLN A C 1
ATOM 535 O O . GLN A 1 71 ? -18.466 -5.765 6.526 1.00 98.44 71 GLN A O 1
ATOM 540 N N . VAL A 1 72 ? -17.141 -4.935 8.138 1.00 98.31 72 VAL A N 1
ATOM 541 C CA . VAL A 1 72 ? -16.755 -6.213 8.750 1.00 98.31 72 VAL A CA 1
ATOM 542 C C . VAL A 1 72 ? -16.953 -6.160 10.261 1.00 98.31 72 VAL A C 1
ATOM 544 O O . VAL A 1 72 ? -17.076 -5.086 10.849 1.00 98.31 72 VAL A O 1
ATOM 547 N N . ASP A 1 73 ? -16.941 -7.320 10.913 1.00 98.38 73 ASP A N 1
ATOM 548 C CA . ASP A 1 73 ? -16.930 -7.385 12.372 1.00 98.38 73 ASP A CA 1
ATOM 549 C C . ASP A 1 73 ? -15.612 -6.862 12.955 1.00 98.38 73 ASP A C 1
ATOM 551 O O . ASP A 1 73 ? -14.531 -7.075 12.398 1.00 98.38 73 ASP A O 1
ATOM 555 N N . LYS A 1 74 ? -15.675 -6.298 14.168 1.00 98.44 74 LYS A N 1
ATOM 556 C CA . LYS A 1 74 ? -14.487 -5.866 14.931 1.00 98.44 74 LYS A CA 1
ATOM 557 C C . LYS A 1 74 ? -13.428 -6.959 15.080 1.00 98.44 74 LYS A C 1
ATOM 559 O O . LYS A 1 74 ? -12.246 -6.655 15.114 1.00 98.44 74 LYS A O 1
ATOM 564 N N . LYS A 1 75 ? -13.838 -8.233 15.132 1.00 98.50 75 LYS A N 1
ATOM 565 C CA . LYS A 1 75 ? -12.909 -9.373 15.186 1.00 98.50 75 LYS A CA 1
ATOM 566 C C . LYS A 1 75 ? -11.944 -9.381 13.998 1.00 98.50 75 LYS A C 1
ATOM 568 O O . LYS A 1 75 ? -10.776 -9.682 14.191 1.00 98.50 75 LYS A O 1
ATOM 573 N N . VAL A 1 76 ? -12.411 -9.028 12.798 1.00 98.50 76 VAL A N 1
ATOM 574 C CA . VAL A 1 76 ? -11.557 -8.930 11.603 1.00 98.50 76 VAL A CA 1
ATOM 575 C C . VAL A 1 76 ? -10.597 -7.751 11.726 1.00 98.50 76 VAL A C 1
ATOM 577 O O . VAL A 1 76 ? -9.428 -7.894 11.390 1.00 98.50 76 VAL A O 1
ATOM 580 N N . ILE A 1 77 ? -11.062 -6.616 12.258 1.00 98.44 77 ILE A N 1
ATOM 581 C CA . ILE A 1 77 ? -10.208 -5.444 12.491 1.00 98.44 77 ILE A CA 1
ATOM 582 C C . ILE A 1 77 ? -9.076 -5.777 13.461 1.00 98.44 77 ILE A C 1
ATOM 584 O O . ILE A 1 77 ? -7.922 -5.576 13.110 1.00 98.44 77 ILE A O 1
ATOM 588 N N . TYR A 1 78 ? -9.377 -6.387 14.610 1.00 98.25 78 TYR A N 1
ATOM 589 C CA . TYR A 1 78 ? -8.346 -6.788 15.571 1.00 98.25 78 TYR A CA 1
ATOM 590 C C . TYR A 1 78 ? -7.345 -7.792 14.985 1.00 98.25 78 TYR A C 1
ATOM 592 O O . TYR A 1 78 ? -6.156 -7.727 15.286 1.00 98.25 78 TYR A O 1
ATOM 600 N N . LEU A 1 79 ? -7.805 -8.715 14.129 1.00 98.19 79 LEU A N 1
ATOM 601 C CA . LEU A 1 79 ? -6.911 -9.639 13.426 1.00 98.19 79 LEU A CA 1
ATOM 602 C C . LEU A 1 79 ? -5.964 -8.908 12.472 1.00 98.19 79 LEU A C 1
ATOM 604 O O . LEU A 1 79 ? -4.801 -9.297 12.384 1.00 98.19 79 LEU A O 1
ATOM 608 N N . LEU A 1 80 ? -6.455 -7.883 11.766 1.00 98.06 80 LEU A N 1
ATOM 609 C CA . LEU A 1 80 ? -5.643 -7.053 10.879 1.00 98.06 80 LEU A CA 1
ATOM 610 C C . LEU A 1 80 ? -4.655 -6.204 11.679 1.00 98.06 80 LEU A C 1
ATOM 612 O O . LEU A 1 80 ? -3.473 -6.264 11.374 1.00 98.06 80 LEU A O 1
ATOM 616 N N . GLU A 1 81 ? -5.099 -5.494 12.719 1.00 97.81 81 GLU A N 1
ATOM 617 C CA . GLU A 1 81 ? -4.235 -4.684 13.598 1.00 97.81 81 GLU A CA 1
ATOM 618 C C . GLU A 1 81 ? -3.085 -5.510 14.189 1.00 97.81 81 GLU A C 1
ATOM 620 O O . GLU A 1 81 ? -1.932 -5.081 14.161 1.00 97.81 81 GLU A O 1
ATOM 625 N N . ALA A 1 82 ? -3.357 -6.750 14.608 1.00 97.12 82 ALA A N 1
ATOM 626 C CA . ALA A 1 82 ? -2.337 -7.664 15.121 1.00 97.12 82 ALA A CA 1
ATOM 627 C C . ALA A 1 82 ? -1.250 -8.060 14.098 1.00 97.12 82 ALA A C 1
ATOM 629 O O . ALA A 1 82 ? -0.211 -8.569 14.505 1.00 97.12 82 ALA A O 1
ATOM 630 N N . GLN A 1 83 ? -1.457 -7.855 12.789 1.00 96.94 83 GLN A N 1
ATOM 631 C CA . GLN A 1 83 ? -0.407 -8.064 11.776 1.00 96.94 83 GLN A CA 1
ATOM 632 C C . GLN A 1 83 ? 0.556 -6.874 11.654 1.00 96.94 83 GLN A C 1
ATOM 634 O O . GLN A 1 83 ? 1.607 -7.013 11.030 1.00 96.94 83 GLN A O 1
ATOM 639 N N . PHE A 1 84 ? 0.184 -5.710 12.196 1.00 93.69 84 PHE A N 1
ATOM 640 C CA . PHE A 1 84 ? 0.942 -4.456 12.108 1.00 93.69 84 PHE A CA 1
ATOM 641 C C . PHE A 1 84 ? 1.367 -3.926 13.487 1.00 93.69 84 PHE A C 1
ATOM 643 O O . PHE A 1 84 ? 1.863 -2.805 13.572 1.00 93.69 84 PHE A O 1
ATOM 650 N N . SER A 1 85 ? 1.151 -4.723 14.542 1.00 71.69 85 SER A N 1
ATOM 651 C CA . SER A 1 85 ? 1.537 -4.435 15.931 1.00 71.69 85 SER A CA 1
ATOM 652 C C . SER A 1 85 ? 2.889 -5.044 16.290 1.00 71.69 85 SER A C 1
ATOM 654 O O . SER A 1 85 ? 3.195 -6.142 15.770 1.00 71.69 85 SER A O 1
#

Secondary structure (DSSP, 8-state):
-----------TT----PPTT--------SSS--------SSS------HHHHHHS-SSPPPHHHHHHHHTS-HHHHHHHHTT--

Organism: Coffea canephora (NCBI:txid49390)

pLDDT: mean 95.95, std 5.24, range [57.38, 98.62]

InterPro domains:
  IPR001929 Germin [PR00325] (8-28)
  IPR001929 Germin [PR00325] (41-56)
  IPR006045 Cupin 1 [PF00190] (3-76)
  IPR011051 RmlC-like cupin domain superfamily [SSF51182] (4-80)
  IPR014710 RmlC-like jelly roll fold [G3DSA:2.60.120.10] (1-85)

Foldseek 3Di:
DDDDDDDDDDDPPDDDDDDQPDDDDDDPPDPDDDDDDDDDPDPPSDDDPPLCVQQVDVVHDDLVVVCVVVVHDSVVSVVSNVVND